Protein AF-A0AAP6H3J2-F1 (afdb_monomer_lite)

Foldseek 3Di:
DPPPPPPPPVLVVLLVVLVVLLVVLVVLLVVLVVVLVVLVVVLVVLVVVLVCLVPVPPPDPPPPDDDDDDPPVVVVVVSVVVNVVSVVVNVVSVVVSVVSVVSNVVSVVSCVSNVVSVVSVVVVQVVCVVVVNHD

Structure (mmCIF, N/CA/C/O backbone):
data_AF-A0AAP6H3J2-F1
#
_entry.id   AF-A0AAP6H3J2-F1
#
loop_
_atom_site.group_PDB
_atom_site.id
_atom_site.type_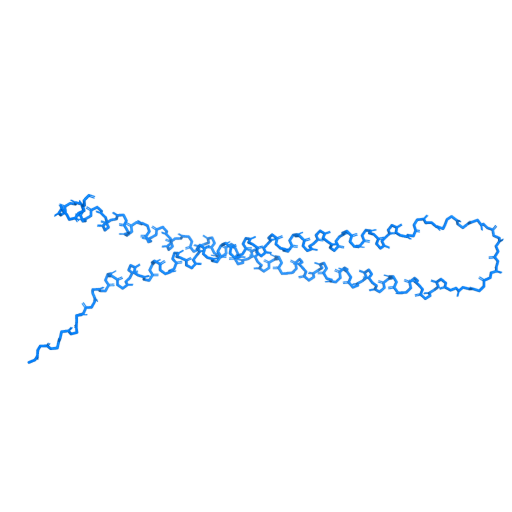symbol
_atom_site.label_atom_id
_atom_site.label_alt_id
_atom_site.label_comp_id
_atom_site.label_asym_id
_atom_site.label_entity_id
_atom_site.label_seq_id
_atom_site.pdbx_PDB_ins_code
_atom_site.Cartn_x
_atom_site.Cartn_y
_atom_site.Cartn_z
_atom_site.occupancy
_atom_site.B_iso_or_equiv
_atom_site.auth_seq_id
_atom_site.auth_comp_id
_atom_site.auth_asym_id
_atom_site.auth_atom_id
_atom_site.pdbx_PDB_model_num
ATOM 1 N N . MET A 1 1 ? -18.839 -29.024 41.000 1.00 35.69 1 MET A N 1
ATOM 2 C CA . MET A 1 1 ? -17.886 -28.325 40.117 1.00 35.69 1 MET A CA 1
ATOM 3 C C . MET A 1 1 ? -18.731 -27.460 39.210 1.00 35.69 1 MET A C 1
ATOM 5 O O . MET A 1 1 ? -19.574 -28.008 38.520 1.00 35.69 1 MET A O 1
ATOM 9 N N . ILE A 1 2 ? -18.648 -26.138 39.353 1.00 43.41 2 ILE A N 1
ATOM 10 C CA . ILE A 1 2 ? -19.390 -25.212 38.494 1.00 43.41 2 ILE A CA 1
ATOM 11 C C . ILE A 1 2 ? -18.467 -24.972 37.306 1.00 43.41 2 ILE A C 1
ATOM 13 O O . ILE A 1 2 ? -17.403 -24.379 37.484 1.00 43.41 2 ILE A O 1
ATOM 17 N N . ASP A 1 3 ? -18.830 -25.511 36.144 1.00 43.56 3 ASP A N 1
ATOM 18 C CA . ASP A 1 3 ? -18.168 -25.191 34.884 1.00 43.56 3 ASP A CA 1
ATOM 19 C C . ASP A 1 3 ? -18.363 -23.700 34.627 1.00 43.56 3 ASP A C 1
ATOM 21 O O . ASP A 1 3 ? -19.418 -23.231 34.211 1.00 43.56 3 ASP A O 1
ATOM 25 N N . ASN A 1 4 ? -17.332 -22.939 34.972 1.00 44.94 4 ASN A N 1
ATOM 26 C CA . ASN A 1 4 ? -17.285 -21.495 34.854 1.00 44.94 4 ASN A CA 1
ATOM 27 C C . ASN A 1 4 ? -16.782 -21.126 33.450 1.00 44.94 4 ASN A C 1
ATOM 29 O O . ASN A 1 4 ? -15.854 -20.331 33.299 1.00 44.94 4 ASN A O 1
ATOM 33 N N . SER A 1 5 ? -17.348 -21.749 32.410 1.00 49.91 5 SER A N 1
ATOM 34 C CA . SER A 1 5 ? -17.214 -21.252 31.042 1.00 49.91 5 SER A CA 1
ATOM 35 C C . SER A 1 5 ? -18.001 -19.950 30.980 1.00 49.91 5 SER A C 1
ATOM 37 O O . SER A 1 5 ? -19.190 -19.947 30.677 1.00 49.91 5 SER A O 1
ATOM 39 N N . ALA A 1 6 ? -17.344 -18.868 31.398 1.00 58.84 6 ALA A N 1
ATOM 40 C CA . ALA A 1 6 ? -17.859 -17.515 31.352 1.00 58.84 6 ALA A CA 1
ATOM 41 C C . ALA A 1 6 ? -18.281 -17.219 29.912 1.00 58.84 6 ALA A C 1
ATOM 43 O O . ALA A 1 6 ? -17.440 -17.042 29.031 1.00 58.84 6 ALA A O 1
ATOM 44 N N . ASP A 1 7 ? -19.589 -17.245 29.680 1.00 70.00 7 ASP A N 1
ATOM 45 C CA . ASP A 1 7 ? -20.189 -16.937 28.395 1.00 70.00 7 ASP A CA 1
ATOM 46 C C . ASP A 1 7 ? -19.878 -15.467 28.097 1.00 70.00 7 ASP A C 1
ATOM 48 O O . ASP A 1 7 ? -20.371 -14.557 28.770 1.00 70.00 7 ASP A O 1
ATOM 52 N N . VAL A 1 8 ? -18.931 -15.227 27.186 1.00 72.31 8 VAL A N 1
ATOM 53 C CA . VAL A 1 8 ? -18.470 -13.873 26.873 1.00 72.31 8 VAL A CA 1
ATOM 54 C C . VAL A 1 8 ? -19.644 -13.119 26.248 1.00 72.31 8 VAL A C 1
ATOM 56 O O . VAL A 1 8 ? -20.167 -13.564 25.224 1.00 72.31 8 VAL A O 1
ATOM 59 N N . PRO A 1 9 ? -20.048 -11.958 26.798 1.00 84.62 9 PRO A N 1
ATOM 60 C CA . PRO A 1 9 ? -21.134 -11.171 26.238 1.00 84.62 9 PRO A CA 1
ATOM 61 C C . PRO A 1 9 ? -20.925 -10.904 24.748 1.00 84.62 9 PRO A C 1
ATOM 63 O O . PRO A 1 9 ? -19.884 -10.399 24.322 1.00 84.62 9 PRO A O 1
ATOM 66 N N . GLN A 1 10 ? -21.944 -11.187 23.939 1.00 85.06 10 GLN A N 1
ATOM 67 C CA . GLN A 1 10 ? -21.865 -11.052 22.483 1.00 85.06 10 GLN A CA 1
ATOM 68 C C . GLN A 1 10 ? -21.561 -9.616 22.018 1.00 85.06 10 GLN A C 1
ATOM 70 O O . GLN A 1 10 ? -21.071 -9.396 20.911 1.00 85.06 10 GLN A O 1
ATOM 75 N N . THR A 1 11 ? -21.823 -8.629 22.873 1.00 83.62 11 THR A N 1
ATOM 76 C CA . THR A 1 11 ? -21.441 -7.226 22.690 1.00 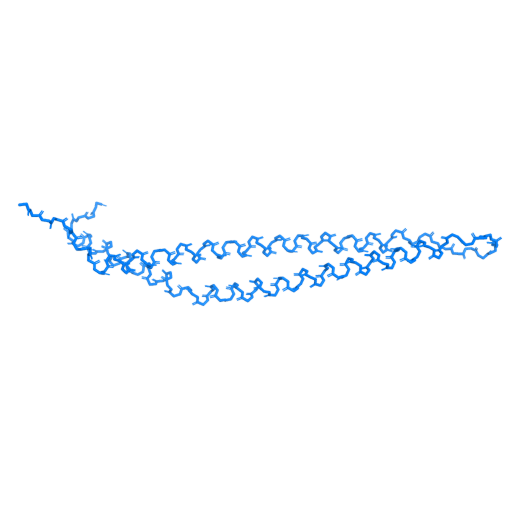83.62 11 THR A CA 1
ATOM 77 C C . THR A 1 11 ? -19.928 -7.013 22.750 1.00 83.62 11 THR A C 1
ATOM 79 O O . THR A 1 11 ? -19.401 -6.288 21.910 1.00 83.62 11 THR A O 1
ATOM 82 N N . LEU A 1 12 ? -19.215 -7.683 23.663 1.00 85.38 12 LEU A N 1
ATOM 83 C CA . LEU A 1 12 ? -17.750 -7.631 23.741 1.00 85.38 12 LEU A CA 1
ATOM 84 C C . LEU A 1 12 ? -17.110 -8.287 22.520 1.00 85.38 12 LEU A C 1
ATOM 86 O O . LEU A 1 12 ? -16.169 -7.742 21.954 1.00 85.38 12 LEU A O 1
ATOM 90 N N . ILE A 1 13 ? -17.674 -9.404 22.051 1.00 88.50 13 ILE A N 1
ATOM 91 C CA . ILE A 1 13 ? -17.213 -10.062 20.820 1.00 88.50 13 ILE A CA 1
ATOM 92 C C . ILE A 1 13 ? -17.334 -9.107 19.623 1.00 88.50 13 ILE A C 1
ATOM 94 O O . ILE A 1 13 ? -16.397 -8.975 18.837 1.00 88.50 13 ILE A O 1
ATOM 98 N N . LYS A 1 14 ? -18.464 -8.401 19.490 1.00 90.12 14 LYS A N 1
ATOM 99 C CA . LYS A 1 14 ? -18.664 -7.403 18.425 1.00 90.12 14 LYS A CA 1
ATOM 100 C C . LYS A 1 14 ? -17.695 -6.224 18.539 1.00 90.12 14 LYS A C 1
ATOM 102 O O . LYS A 1 14 ? -17.188 -5.766 17.518 1.00 90.12 14 LYS A O 1
ATOM 107 N N . LEU A 1 15 ? -17.427 -5.744 19.754 1.00 90.19 15 LEU A N 1
ATOM 108 C CA . LEU A 1 15 ? -16.480 -4.654 19.987 1.00 90.19 15 LEU A CA 1
ATOM 109 C C . LEU A 1 15 ? -15.052 -5.054 19.594 1.00 90.19 15 LEU A C 1
ATOM 111 O O . LEU A 1 15 ? -14.382 -4.296 18.899 1.00 90.19 15 LEU A O 1
ATOM 115 N N . GLU A 1 16 ? -14.612 -6.258 19.962 1.00 91.38 16 GLU A N 1
ATOM 116 C CA . GLU A 1 16 ? -13.303 -6.789 19.561 1.00 91.38 16 GLU A CA 1
ATOM 117 C C . GLU A 1 16 ? -13.199 -6.971 18.044 1.00 91.38 16 GLU A C 1
ATOM 119 O O . GLU A 1 16 ? -12.193 -6.605 17.440 1.00 91.38 16 GLU A O 1
ATOM 124 N N . GLN A 1 17 ? -14.258 -7.456 17.390 1.00 92.88 17 GLN A N 1
ATOM 125 C CA . GLN A 1 17 ? -14.296 -7.530 15.927 1.00 92.88 17 GLN A CA 1
ATOM 126 C C . GLN A 1 17 ? -14.147 -6.146 15.281 1.00 92.88 17 GLN A C 1
ATOM 128 O O . GLN A 1 17 ? -13.380 -5.998 14.329 1.00 92.88 17 GLN A O 1
ATOM 133 N N . LEU A 1 18 ? -14.841 -5.130 15.802 1.00 92.75 18 LEU A N 1
ATOM 134 C CA . LEU A 1 18 ? -14.708 -3.748 15.338 1.00 92.75 18 LEU A CA 1
ATOM 135 C C . LEU A 1 18 ? -13.300 -3.190 15.591 1.00 92.75 18 LEU A C 1
ATOM 137 O O . LEU A 1 18 ? -12.744 -2.539 14.706 1.00 92.75 18 LEU A O 1
ATOM 141 N N . ARG A 1 19 ? -12.688 -3.498 16.742 1.00 93.19 19 ARG A N 1
ATOM 142 C CA . ARG A 1 19 ? -11.306 -3.108 17.051 1.00 93.19 19 ARG A CA 1
ATOM 143 C C . ARG A 1 19 ? -10.332 -3.684 16.033 1.00 93.19 19 ARG A C 1
ATOM 145 O O . ARG A 1 19 ? -9.574 -2.935 15.424 1.00 93.19 19 ARG A O 1
ATOM 152 N N . ILE A 1 20 ? -10.400 -4.997 15.806 1.00 92.75 20 ILE A N 1
ATOM 153 C CA . ILE A 1 20 ? -9.539 -5.705 14.853 1.00 92.75 20 ILE A CA 1
ATOM 154 C C . ILE A 1 20 ? -9.689 -5.095 13.458 1.00 92.75 20 ILE A C 1
ATOM 156 O O . ILE A 1 20 ? -8.692 -4.790 12.810 1.00 92.75 20 ILE A O 1
ATOM 160 N N . ARG A 1 21 ? -10.922 -4.858 12.993 1.00 92.75 21 ARG A N 1
ATOM 161 C CA . ARG A 1 21 ? -11.155 -4.236 11.680 1.00 92.75 21 ARG A CA 1
ATOM 162 C C . ARG A 1 21 ? -10.608 -2.814 11.600 1.00 92.75 21 ARG A C 1
ATOM 164 O O . ARG A 1 21 ? -10.009 -2.460 10.589 1.00 92.75 21 ARG A O 1
ATOM 171 N N . SER A 1 22 ? -10.754 -2.025 12.662 1.00 92.44 22 SER A N 1
ATOM 172 C CA . SER A 1 22 ? -10.185 -0.680 12.741 1.00 92.44 22 SER A CA 1
ATOM 173 C C . SER A 1 22 ? -8.653 -0.706 12.671 1.00 92.44 22 SER A C 1
ATOM 175 O O . SER A 1 22 ? -8.056 0.041 11.898 1.00 92.44 22 SER A O 1
ATOM 177 N N . GLU A 1 23 ? -7.997 -1.575 13.442 1.00 92.56 23 GLU A N 1
ATOM 178 C CA . GLU A 1 23 ? -6.537 -1.747 13.408 1.00 92.56 23 GLU A CA 1
ATOM 179 C C . GLU A 1 23 ? -6.052 -2.191 12.020 1.00 92.56 23 GLU A C 1
ATOM 181 O O . GLU A 1 23 ? -5.110 -1.609 11.474 1.00 92.56 23 GLU A O 1
ATOM 186 N N . LEU A 1 24 ? -6.736 -3.169 11.417 1.00 92.62 24 LEU A N 1
ATOM 187 C CA . LEU A 1 24 ? -6.444 -3.647 10.066 1.00 92.62 24 LEU A CA 1
ATOM 188 C C . LEU A 1 24 ? -6.613 -2.544 9.018 1.00 92.62 24 LEU A C 1
ATOM 190 O O . LEU A 1 24 ? -5.763 -2.430 8.138 1.00 92.62 24 LEU A O 1
ATOM 194 N N . HIS A 1 25 ? -7.641 -1.698 9.129 1.00 94.06 25 HIS A N 1
ATOM 195 C CA . HIS A 1 25 ? -7.830 -0.549 8.242 1.00 94.06 25 HIS A CA 1
ATOM 196 C C . HIS A 1 25 ? -6.623 0.400 8.292 1.00 94.06 25 HIS A C 1
ATOM 198 O O . HIS A 1 25 ? -6.075 0.767 7.250 1.00 94.06 25 HIS A O 1
ATOM 204 N N . PHE A 1 26 ? -6.151 0.770 9.488 1.00 92.62 26 PHE A N 1
ATOM 205 C CA . PHE A 1 26 ? -4.986 1.651 9.621 1.00 92.62 26 PHE A CA 1
ATOM 206 C C . PHE A 1 26 ? -3.697 0.999 9.114 1.00 92.62 26 PHE A C 1
ATOM 208 O O . PHE A 1 26 ? -2.908 1.655 8.426 1.00 92.62 26 PHE A O 1
ATOM 215 N N . ALA A 1 27 ? -3.487 -0.284 9.416 1.00 94.19 27 ALA A N 1
ATOM 216 C CA . ALA A 1 27 ? -2.339 -1.039 8.928 1.00 94.19 27 ALA A CA 1
ATOM 217 C C . ALA A 1 27 ? -2.336 -1.135 7.393 1.00 94.19 27 ALA A C 1
ATOM 219 O O . ALA A 1 27 ? -1.317 -0.836 6.767 1.00 94.19 27 ALA A O 1
ATOM 220 N N . ALA A 1 28 ? -3.478 -1.471 6.784 1.00 93.38 28 ALA A N 1
ATOM 221 C CA . ALA A 1 28 ? -3.643 -1.541 5.335 1.00 93.38 28 ALA A CA 1
ATOM 222 C C . ALA A 1 28 ? -3.398 -0.177 4.682 1.00 93.38 28 ALA A C 1
ATOM 224 O O . ALA A 1 28 ? -2.570 -0.061 3.779 1.00 93.38 28 ALA A O 1
ATOM 225 N N . ARG A 1 29 ? -4.031 0.886 5.194 1.00 94.94 29 ARG A N 1
ATOM 226 C CA . ARG A 1 29 ? -3.852 2.252 4.687 1.00 94.94 29 ARG A CA 1
ATOM 227 C C . ARG A 1 29 ? -2.390 2.694 4.726 1.00 94.94 29 ARG A C 1
ATOM 229 O O . ARG A 1 29 ? -1.900 3.291 3.762 1.00 94.94 29 ARG A O 1
ATOM 236 N N . ARG A 1 30 ? -1.682 2.400 5.820 1.00 95.75 30 ARG A N 1
ATOM 237 C CA . ARG A 1 30 ? -0.252 2.698 5.956 1.00 95.75 30 ARG A CA 1
ATOM 238 C C . ARG A 1 30 ? 0.578 1.901 4.952 1.00 95.75 30 ARG A C 1
ATOM 240 O O . ARG A 1 30 ? 1.338 2.506 4.204 1.00 95.75 30 ARG A O 1
ATOM 247 N N . ALA A 1 31 ? 0.385 0.586 4.884 1.00 96.44 31 ALA A N 1
ATOM 248 C CA . ALA A 1 31 ? 1.122 -0.287 3.973 1.00 96.44 31 ALA A CA 1
ATOM 249 C C . ALA A 1 31 ? 0.929 0.108 2.500 1.00 96.44 31 ALA A C 1
ATOM 251 O O . ALA A 1 31 ? 1.899 0.166 1.746 1.00 96.44 31 ALA A O 1
ATOM 252 N N . LEU A 1 32 ? -0.299 0.447 2.095 1.00 96.88 32 LEU A N 1
ATOM 253 C CA . LEU A 1 32 ? -0.600 0.931 0.746 1.00 96.88 32 LEU A CA 1
ATOM 254 C C . LEU A 1 32 ? 0.070 2.281 0.462 1.00 96.88 32 LEU A C 1
ATOM 256 O O . LEU A 1 32 ? 0.636 2.480 -0.612 1.00 96.88 32 LEU A O 1
ATOM 260 N N . SER A 1 33 ? 0.070 3.195 1.435 1.00 94.69 33 SER A N 1
ATOM 261 C CA . SER A 1 33 ? 0.740 4.497 1.306 1.00 94.69 33 SER A CA 1
ATOM 262 C C . SER A 1 33 ? 2.258 4.351 1.167 1.00 94.69 33 SER A C 1
ATOM 264 O O . SER A 1 33 ? 2.869 4.996 0.309 1.00 94.69 33 SER A O 1
ATOM 266 N N . ASP A 1 34 ? 2.861 3.468 1.965 1.00 96.25 34 ASP A N 1
ATOM 267 C CA . ASP A 1 34 ? 4.285 3.141 1.896 1.00 96.25 34 ASP A CA 1
ATOM 268 C C . ASP A 1 34 ? 4.625 2.479 0.555 1.00 96.25 34 ASP A C 1
ATOM 270 O O . ASP A 1 34 ? 5.590 2.872 -0.106 1.00 96.25 34 ASP A O 1
ATOM 274 N N . ARG A 1 35 ? 3.792 1.537 0.092 1.00 96.12 35 ARG A N 1
ATOM 275 C CA . ARG A 1 35 ? 3.963 0.884 -1.209 1.00 96.12 35 ARG A CA 1
ATOM 276 C C . ARG A 1 35 ? 3.897 1.886 -2.355 1.00 96.12 35 ARG A C 1
ATOM 278 O O . ARG A 1 35 ? 4.756 1.866 -3.230 1.00 96.12 35 ARG A O 1
ATOM 285 N N . ARG A 1 36 ? 2.936 2.808 -2.326 1.00 95.94 36 ARG A N 1
ATOM 286 C CA . ARG A 1 36 ? 2.803 3.865 -3.334 1.00 95.94 36 ARG A CA 1
ATOM 287 C C . ARG A 1 36 ? 4.003 4.808 -3.344 1.00 95.94 36 ARG A C 1
ATOM 289 O O . ARG A 1 36 ? 4.455 5.239 -4.402 1.00 95.94 36 ARG A O 1
ATOM 296 N N . ARG A 1 37 ? 4.568 5.119 -2.173 1.00 96.25 37 ARG A N 1
ATOM 297 C CA . ARG A 1 37 ? 5.825 5.874 -2.090 1.00 96.25 37 ARG A CA 1
ATOM 298 C C . ARG A 1 37 ? 6.973 5.117 -2.762 1.00 96.25 37 ARG A C 1
ATOM 300 O O . ARG A 1 37 ? 7.647 5.713 -3.593 1.00 96.25 37 ARG A O 1
ATOM 307 N N . GLN A 1 38 ? 7.138 3.829 -2.464 1.00 95.69 38 GLN A N 1
ATOM 308 C CA . GLN A 1 38 ? 8.162 2.993 -3.098 1.00 95.69 38 GLN A CA 1
ATOM 309 C C . GLN A 1 38 ? 8.003 2.950 -4.621 1.00 95.69 38 GLN A C 1
ATOM 311 O O . GLN A 1 38 ? 8.986 3.129 -5.328 1.00 95.69 38 GLN A O 1
ATOM 316 N N . LEU A 1 39 ? 6.779 2.772 -5.130 1.00 96.38 39 LEU A N 1
ATOM 317 C CA . LEU A 1 39 ? 6.515 2.757 -6.573 1.00 96.38 39 LEU A CA 1
ATOM 318 C C . LEU A 1 39 ? 6.889 4.090 -7.230 1.00 96.38 39 LEU A C 1
ATOM 320 O O . LEU A 1 39 ? 7.518 4.091 -8.282 1.00 96.38 39 LEU A O 1
ATOM 324 N N . ARG A 1 40 ? 6.584 5.230 -6.592 1.00 96.06 40 ARG A N 1
ATOM 325 C CA . ARG A 1 40 ? 7.014 6.552 -7.083 1.00 96.06 40 ARG A CA 1
ATOM 326 C C . ARG A 1 40 ? 8.530 6.705 -7.112 1.00 96.06 40 ARG A C 1
ATOM 328 O O . ARG A 1 40 ? 9.052 7.299 -8.051 1.00 96.06 40 ARG A O 1
ATOM 335 N N . ASP A 1 41 ? 9.222 6.202 -6.096 1.00 96.94 41 ASP A N 1
ATOM 336 C CA . ASP A 1 41 ? 10.682 6.262 -6.034 1.00 96.94 41 ASP A CA 1
ATOM 337 C C . ASP A 1 41 ? 11.304 5.365 -7.124 1.00 96.94 41 ASP A C 1
ATOM 339 O O . ASP A 1 41 ? 12.166 5.825 -7.871 1.00 96.94 41 ASP A O 1
ATOM 343 N N . GLN A 1 42 ? 10.781 4.148 -7.317 1.00 94.62 42 GLN A N 1
ATOM 344 C CA . GLN A 1 42 ? 11.184 3.242 -8.402 1.00 94.62 42 GLN A CA 1
ATOM 345 C C . GLN A 1 42 ? 10.904 3.831 -9.789 1.00 94.62 42 GLN A C 1
ATOM 347 O O . GLN A 1 42 ? 11.738 3.740 -10.686 1.00 94.62 42 GLN A O 1
ATOM 352 N N . ARG A 1 43 ? 9.746 4.475 -9.972 1.00 95.56 43 ARG A N 1
ATOM 353 C CA . ARG A 1 43 ? 9.378 5.149 -11.223 1.00 95.56 43 ARG A CA 1
ATOM 354 C C . ARG A 1 43 ? 10.404 6.219 -11.588 1.00 95.56 43 ARG A C 1
ATOM 356 O O . ARG A 1 43 ? 10.891 6.232 -12.713 1.00 95.56 43 ARG A O 1
ATOM 363 N N . LYS A 1 44 ? 10.775 7.067 -10.622 1.00 96.00 44 LYS A N 1
ATOM 364 C CA . LYS A 1 44 ? 11.802 8.104 -10.806 1.00 96.00 44 LYS A CA 1
ATOM 365 C C . LYS A 1 44 ? 13.162 7.512 -11.153 1.00 96.00 44 LYS A C 1
ATOM 367 O O . LYS A 1 44 ? 13.839 8.042 -12.026 1.00 96.00 44 LYS A O 1
ATOM 372 N N . GLU A 1 45 ? 13.559 6.433 -10.484 1.00 95.12 45 GLU A N 1
ATOM 373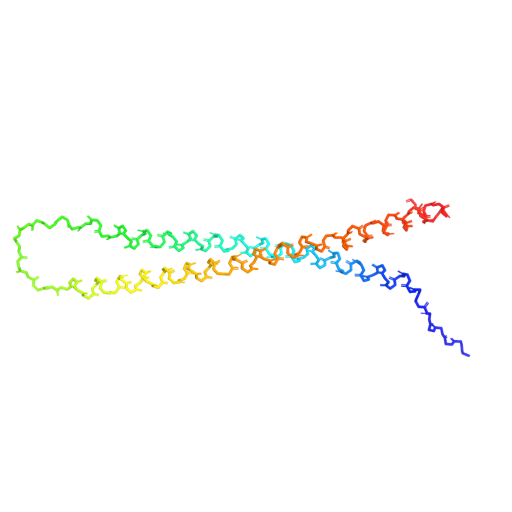 C CA . GLU A 1 45 ? 14.822 5.750 -10.768 1.00 95.12 45 GLU A CA 1
ATOM 374 C C . GLU A 1 45 ? 14.858 5.222 -12.210 1.00 95.12 45 GLU A C 1
ATOM 376 O O . GLU A 1 45 ? 15.830 5.447 -12.928 1.00 95.12 45 GLU A O 1
ATOM 381 N N . ILE A 1 46 ? 13.777 4.591 -12.676 1.00 92.56 46 ILE A N 1
ATOM 382 C CA . ILE A 1 46 ? 13.685 4.094 -14.055 1.00 92.56 46 ILE A CA 1
ATOM 383 C C . ILE A 1 46 ? 13.655 5.244 -15.064 1.00 92.56 46 ILE A C 1
ATOM 385 O O . ILE A 1 46 ? 14.335 5.168 -16.083 1.00 92.56 46 ILE A O 1
ATOM 389 N N . GLU A 1 47 ? 12.916 6.323 -14.799 1.00 93.31 47 GLU A N 1
ATOM 390 C CA . GLU A 1 47 ? 12.902 7.506 -15.671 1.00 93.31 47 GLU A CA 1
ATOM 391 C C . GLU A 1 47 ? 14.292 8.140 -15.795 1.00 93.31 47 GLU A C 1
ATOM 393 O O . GLU A 1 47 ? 14.705 8.509 -16.894 1.00 93.31 47 GLU A O 1
ATOM 398 N N . GLN A 1 48 ? 15.046 8.206 -14.695 1.00 93.69 48 GLN A N 1
ATOM 399 C CA . GLN A 1 48 ? 16.438 8.651 -14.713 1.00 93.69 48 GLN A CA 1
ATOM 400 C C . GLN A 1 48 ? 17.317 7.707 -15.531 1.00 93.69 48 GLN A C 1
ATOM 402 O O . GLN A 1 48 ? 18.084 8.181 -16.361 1.00 93.69 48 GLN A O 1
ATOM 407 N N . GLN A 1 49 ? 17.175 6.390 -15.363 1.00 90.75 49 GLN A N 1
ATOM 408 C CA . GLN A 1 49 ? 17.913 5.412 -16.167 1.00 90.75 49 GLN A CA 1
ATOM 409 C C . GLN A 1 49 ? 17.594 5.560 -17.658 1.00 90.75 49 GLN A C 1
ATOM 411 O O . GLN A 1 49 ? 18.512 5.598 -18.470 1.00 90.75 49 GLN A O 1
ATOM 416 N N . ILE A 1 50 ? 16.320 5.720 -18.029 1.00 90.19 50 ILE A N 1
ATOM 417 C CA . ILE A 1 50 ? 15.911 5.981 -19.417 1.00 90.19 50 ILE A CA 1
ATOM 418 C C . ILE A 1 50 ? 16.573 7.260 -19.934 1.00 90.19 50 ILE A C 1
ATOM 420 O O . ILE A 1 50 ? 17.093 7.269 -21.047 1.00 90.19 50 ILE A O 1
ATOM 424 N N . HIS A 1 51 ? 16.580 8.329 -19.136 1.00 88.81 51 HIS A N 1
ATOM 425 C CA . HIS A 1 51 ? 17.187 9.597 -19.520 1.00 88.81 51 HIS A CA 1
ATOM 426 C C . HIS A 1 51 ? 18.706 9.479 -19.688 1.00 88.81 51 HIS A C 1
ATOM 428 O O . HIS A 1 51 ? 19.231 9.881 -20.719 1.00 88.81 51 HIS A O 1
ATOM 434 N N . THR A 1 52 ? 19.413 8.839 -18.756 1.00 87.19 52 THR A N 1
ATOM 435 C CA . THR A 1 52 ? 20.856 8.588 -18.862 1.00 87.19 52 THR A CA 1
ATOM 436 C C . THR A 1 52 ? 21.193 7.735 -20.086 1.00 87.19 52 THR A C 1
ATOM 438 O O . THR A 1 52 ? 22.107 8.072 -20.840 1.00 87.19 52 THR A O 1
ATOM 441 N N . GLU A 1 53 ? 20.436 6.668 -20.340 1.00 84.19 53 GLU A N 1
ATOM 442 C CA . GLU A 1 53 ? 20.590 5.832 -21.537 1.00 84.19 53 GLU A CA 1
ATOM 443 C C . GLU A 1 53 ? 20.243 6.608 -22.825 1.00 84.19 53 GLU A C 1
ATOM 445 O O . GLU A 1 53 ? 20.798 6.332 -23.892 1.00 84.19 53 GLU A O 1
ATOM 450 N N . ALA A 1 54 ? 19.362 7.615 -22.756 1.00 78.56 54 ALA A N 1
ATOM 451 C CA . ALA A 1 54 ? 19.029 8.516 -23.862 1.00 78.56 54 ALA A CA 1
ATOM 452 C C . ALA A 1 54 ? 20.132 9.570 -24.129 1.00 78.56 54 ALA A C 1
ATOM 454 O O . ALA A 1 54 ? 20.505 9.800 -25.283 1.00 78.56 54 ALA A O 1
ATOM 455 N N . GLU A 1 55 ? 20.686 10.177 -23.080 1.00 78.25 55 GLU A N 1
ATOM 456 C CA . GLU A 1 55 ? 21.657 11.278 -23.150 1.00 78.25 55 GLU A CA 1
ATOM 457 C C . GLU A 1 55 ? 23.094 10.829 -23.414 1.00 78.25 55 GLU A C 1
ATOM 459 O O . GLU A 1 55 ? 23.860 11.572 -24.033 1.00 78.25 55 GLU A O 1
ATOM 464 N N . SER A 1 56 ? 23.453 9.599 -23.033 1.00 66.25 56 SER A N 1
ATOM 465 C CA . SER A 1 56 ? 24.804 9.034 -23.201 1.00 66.25 56 SER A CA 1
ATOM 466 C C . SER A 1 56 ? 25.292 8.962 -24.662 1.00 66.25 56 SER A C 1
ATOM 468 O O . SER A 1 56 ? 26.406 8.511 -24.921 1.00 66.25 56 SER A O 1
ATOM 470 N N . PHE A 1 57 ? 24.500 9.426 -25.636 1.00 60.22 57 PHE A N 1
ATOM 471 C CA . PHE A 1 57 ? 24.856 9.462 -27.053 1.00 60.22 57 PHE A CA 1
ATOM 472 C C . PHE A 1 57 ? 24.599 10.809 -27.770 1.00 60.22 57 PHE A C 1
ATOM 474 O O . PHE A 1 57 ? 24.503 10.834 -28.994 1.00 60.22 57 PHE A O 1
ATOM 481 N N . SER A 1 58 ? 24.567 11.965 -27.088 1.00 52.69 58 SER A N 1
ATOM 482 C CA . SER A 1 58 ? 24.612 13.260 -27.819 1.00 52.69 58 SER A CA 1
ATOM 483 C C . SER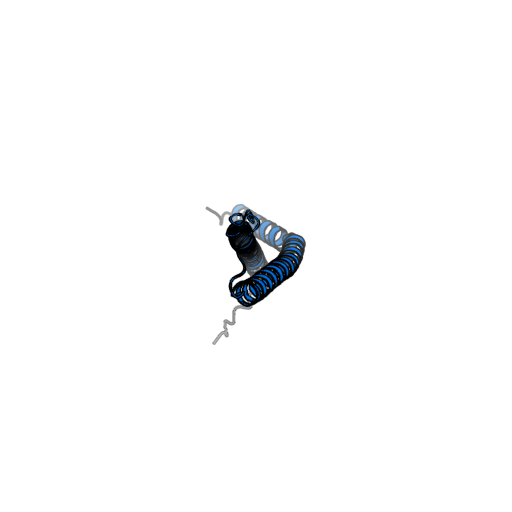 A 1 58 ? 25.969 13.530 -28.517 1.00 52.69 58 SER A C 1
ATOM 485 O O . SER A 1 58 ? 26.113 14.468 -29.299 1.00 52.69 58 SER A O 1
ATOM 487 N N . GLY A 1 59 ? 26.965 12.661 -28.309 1.00 47.47 59 GLY A N 1
ATOM 488 C CA . GLY A 1 59 ? 28.324 12.764 -28.843 1.00 47.47 59 GLY A CA 1
ATOM 489 C C . GLY A 1 59 ? 28.588 12.047 -30.171 1.00 47.47 59 GLY A C 1
ATOM 490 O O . GLY A 1 59 ? 29.592 11.347 -30.285 1.00 47.47 59 GLY A O 1
ATOM 491 N N . ARG A 1 60 ? 27.754 12.220 -31.204 1.00 45.66 60 ARG A N 1
ATOM 492 C CA . ARG A 1 60 ? 28.219 11.979 -32.585 1.00 45.66 60 ARG A CA 1
ATOM 493 C C . ARG A 1 60 ? 27.667 13.013 -33.555 1.00 45.66 60 ARG A C 1
ATOM 495 O O . ARG A 1 60 ? 26.830 12.727 -34.404 1.00 45.66 60 ARG A O 1
ATOM 502 N N . GLN A 1 61 ? 28.226 14.217 -33.468 1.00 43.84 61 GLN A N 1
ATOM 503 C CA . GLN A 1 61 ? 28.354 15.080 -34.634 1.00 43.84 61 GLN A CA 1
ATOM 504 C C . GLN A 1 61 ? 29.177 14.295 -35.666 1.00 43.84 61 GLN A C 1
ATOM 506 O O . GLN A 1 61 ? 30.388 14.142 -35.535 1.00 43.84 61 GLN A O 1
ATOM 511 N N . VAL A 1 62 ? 28.491 13.676 -36.629 1.00 47.72 62 VAL A N 1
ATOM 512 C CA . VAL A 1 62 ? 29.111 12.984 -37.760 1.00 47.72 62 VAL A CA 1
ATOM 513 C C . VAL A 1 62 ? 29.787 14.056 -38.609 1.00 47.72 62 VAL A C 1
ATOM 515 O O . VAL A 1 62 ? 29.174 14.659 -39.485 1.00 47.72 62 VAL A O 1
ATOM 518 N N . THR A 1 63 ? 31.056 14.333 -38.328 1.00 39.81 63 THR A N 1
ATOM 519 C CA . THR A 1 63 ? 31.944 14.975 -39.289 1.00 39.81 63 THR A CA 1
ATOM 520 C C . THR A 1 63 ? 32.102 14.012 -40.463 1.00 39.81 63 THR A C 1
ATOM 522 O O . THR A 1 63 ? 32.613 12.901 -40.328 1.00 39.81 63 THR A O 1
ATOM 525 N N . LEU A 1 64 ? 31.554 14.424 -41.606 1.00 45.88 64 LEU A N 1
ATOM 526 C CA . LEU A 1 64 ? 31.658 13.751 -42.894 1.00 45.88 64 LEU A CA 1
ATOM 527 C C . LEU A 1 64 ? 33.112 13.364 -43.193 1.00 45.88 64 LEU A C 1
ATOM 529 O O . LEU A 1 64 ? 33.988 14.224 -43.227 1.00 45.88 64 LEU A O 1
ATOM 533 N N . GLY A 1 65 ? 33.330 12.079 -43.481 1.00 44.03 65 GLY A N 1
ATOM 534 C CA . GLY A 1 65 ? 34.538 11.606 -44.154 1.00 44.03 65 GLY A CA 1
ATOM 535 C C . GLY A 1 65 ? 35.478 10.750 -43.310 1.00 44.03 65 GLY A C 1
ATOM 536 O O . GLY A 1 65 ? 36.635 11.111 -43.151 1.00 44.03 65 GLY A O 1
ATOM 537 N N . GLN A 1 66 ? 35.042 9.576 -42.844 1.00 41.59 66 GLN A N 1
ATOM 538 C CA . GLN A 1 66 ? 35.953 8.427 -42.781 1.00 41.59 66 GLN A CA 1
ATOM 539 C C . GLN A 1 66 ? 35.202 7.104 -42.645 1.00 41.59 66 GLN A C 1
ATOM 541 O O . GLN A 1 66 ? 34.530 6.816 -41.657 1.00 41.59 66 GLN A O 1
ATOM 546 N N . ASP A 1 67 ? 35.361 6.308 -43.690 1.00 59.41 67 ASP A N 1
ATOM 547 C CA . ASP A 1 67 ? 34.871 4.955 -43.861 1.00 59.41 67 ASP A CA 1
ATOM 548 C C . ASP A 1 67 ? 35.804 3.989 -43.105 1.00 59.41 67 ASP A C 1
ATOM 550 O O . ASP A 1 67 ? 36.938 3.766 -43.533 1.00 59.41 67 ASP A O 1
ATOM 554 N N . ARG A 1 68 ? 35.377 3.468 -41.943 1.00 47.22 68 ARG A N 1
ATOM 555 C CA . ARG A 1 68 ? 35.983 2.301 -41.267 1.00 47.22 68 ARG A CA 1
ATOM 556 C C . ARG A 1 68 ? 34.917 1.523 -40.484 1.00 47.22 68 ARG A C 1
ATOM 558 O O . ARG A 1 68 ? 34.350 2.036 -39.525 1.00 47.22 68 ARG A O 1
ATOM 565 N N . SER A 1 69 ? 34.679 0.288 -40.932 1.00 46.47 69 SER A N 1
ATOM 566 C CA . SER A 1 69 ? 34.048 -0.869 -40.273 1.00 46.47 69 SER A CA 1
ATOM 567 C C . SER A 1 69 ? 33.163 -0.592 -39.058 1.00 46.47 69 SER A C 1
ATOM 569 O O . SER A 1 69 ? 33.655 -0.407 -37.952 1.00 46.47 69 SER A O 1
ATOM 571 N N . ALA A 1 70 ? 31.848 -0.657 -39.270 1.00 55.41 70 ALA A N 1
ATOM 572 C CA . ALA A 1 70 ? 30.800 -0.452 -38.278 1.00 55.41 70 ALA A CA 1
ATOM 573 C C . ALA A 1 70 ? 30.869 -1.419 -37.069 1.00 55.41 70 ALA A C 1
ATOM 575 O O . ALA A 1 70 ? 30.510 -2.587 -37.213 1.00 55.41 70 ALA A O 1
ATOM 576 N N . PRO A 1 71 ? 31.164 -0.922 -35.850 1.00 49.59 71 PRO A N 1
ATOM 577 C CA . PRO A 1 71 ? 30.813 -1.575 -34.589 1.00 49.59 71 PRO A CA 1
ATOM 578 C C . PRO A 1 71 ? 29.483 -1.014 -34.034 1.00 49.59 71 PRO A C 1
ATOM 580 O O . PRO A 1 71 ? 28.980 -1.471 -33.014 1.00 49.59 71 PRO A O 1
ATOM 583 N N . GLY A 1 72 ? 28.899 -0.010 -34.704 1.00 52.44 72 GLY A N 1
ATOM 584 C CA . GLY A 1 72 ? 27.765 0.769 -34.200 1.00 52.44 72 GLY A CA 1
ATOM 585 C C . GLY A 1 72 ? 26.432 0.022 -34.193 1.00 52.44 72 GLY A C 1
ATOM 586 O O . GLY A 1 72 ? 25.642 0.235 -33.287 1.00 52.44 72 GLY A O 1
ATOM 587 N N . LYS A 1 73 ? 26.198 -0.904 -35.138 1.00 55.75 73 LYS A N 1
ATOM 588 C CA . LYS A 1 73 ? 24.916 -1.630 -35.233 1.00 55.75 73 LYS A CA 1
ATOM 589 C C . LYS A 1 73 ? 24.639 -2.529 -34.023 1.00 55.75 73 LYS A C 1
ATOM 591 O O . LYS A 1 73 ? 23.494 -2.651 -33.616 1.00 55.75 73 LYS A O 1
ATOM 596 N N . GLY A 1 74 ? 25.669 -3.154 -33.445 1.00 59.03 74 GLY A N 1
ATOM 597 C CA . GLY A 1 74 ? 25.499 -4.003 -32.261 1.00 59.03 74 GLY A CA 1
ATOM 598 C C . GLY A 1 74 ? 25.134 -3.192 -31.018 1.00 59.03 74 GLY A C 1
ATOM 599 O O . GLY A 1 74 ? 24.223 -3.562 -30.286 1.00 59.03 74 GLY A O 1
ATOM 600 N N . LEU A 1 75 ? 25.806 -2.055 -30.812 1.00 61.28 75 LEU A N 1
ATOM 601 C CA . LEU A 1 75 ? 25.566 -1.165 -29.671 1.00 61.28 75 LEU A CA 1
ATOM 602 C C . LEU A 1 75 ? 24.180 -0.503 -29.729 1.00 61.28 75 LEU A C 1
ATOM 604 O O . LEU A 1 75 ? 23.527 -0.387 -28.695 1.00 61.28 75 LEU A O 1
ATOM 608 N N . ASP A 1 76 ? 23.711 -0.149 -30.927 1.00 70.62 76 ASP A N 1
ATOM 609 C CA . ASP A 1 76 ? 22.377 0.428 -31.143 1.00 70.62 76 ASP A CA 1
ATOM 610 C C . ASP A 1 76 ? 21.265 -0.578 -30.793 1.00 70.62 76 ASP A C 1
ATOM 612 O O . ASP A 1 76 ? 20.376 -0.285 -29.999 1.00 70.62 76 ASP A O 1
ATOM 616 N N . VAL A 1 77 ? 21.396 -1.831 -31.251 1.00 77.12 77 VAL A N 1
ATOM 617 C CA . VAL A 1 77 ? 20.452 -2.918 -30.925 1.00 77.12 77 VAL A CA 1
ATOM 618 C C . VAL A 1 77 ? 20.449 -3.245 -29.427 1.00 77.12 77 VAL A C 1
ATOM 620 O O . VAL A 1 77 ? 19.394 -3.501 -28.842 1.00 77.12 77 VAL A O 1
ATOM 623 N N . HIS A 1 78 ? 21.615 -3.238 -28.772 1.00 76.94 78 HIS A N 1
ATOM 624 C CA . HIS A 1 78 ? 21.696 -3.448 -27.323 1.00 76.94 78 HIS A CA 1
ATOM 625 C C . HIS A 1 78 ? 21.003 -2.326 -26.536 1.00 76.94 78 HIS A C 1
ATOM 627 O O . HIS A 1 78 ? 20.300 -2.617 -25.565 1.00 76.94 78 HIS A O 1
ATOM 633 N N . ARG A 1 79 ? 21.142 -1.070 -26.972 1.00 74.62 79 ARG A N 1
ATOM 634 C CA . ARG A 1 79 ? 20.486 0.091 -26.363 1.00 74.62 79 ARG A CA 1
ATOM 635 C C . ARG A 1 79 ? 18.979 0.088 -26.584 1.00 74.62 79 ARG A C 1
ATOM 637 O O . ARG A 1 79 ? 18.237 0.252 -25.622 1.00 74.62 79 ARG A O 1
ATOM 644 N N . GLU A 1 80 ? 18.516 -0.145 -27.810 1.00 82.94 80 GLU A N 1
ATOM 645 C CA . GLU A 1 80 ? 17.085 -0.278 -28.111 1.00 82.94 80 GLU A CA 1
ATOM 646 C C . GLU A 1 80 ? 16.446 -1.363 -27.243 1.00 82.94 80 GLU A C 1
ATOM 648 O O . GLU A 1 80 ? 15.388 -1.159 -26.647 1.00 82.94 80 GLU A O 1
ATOM 653 N N . LYS A 1 81 ? 17.137 -2.499 -27.086 1.00 86.69 81 LYS A N 1
ATOM 654 C CA . LYS A 1 81 ? 16.696 -3.579 -26.203 1.00 86.69 81 LYS A CA 1
ATOM 655 C C . LYS A 1 81 ? 16.639 -3.142 -24.736 1.00 86.69 81 LYS A C 1
ATOM 657 O O . LYS A 1 81 ? 15.686 -3.507 -24.047 1.00 86.69 81 LYS A O 1
ATOM 662 N N . ARG A 1 82 ? 17.623 -2.368 -24.262 1.00 88.75 82 ARG A N 1
ATOM 663 C CA . ARG A 1 82 ? 17.671 -1.864 -22.882 1.00 88.75 82 ARG A CA 1
ATOM 664 C C . ARG A 1 82 ? 16.581 -0.830 -22.608 1.00 88.75 82 ARG A C 1
ATOM 666 O O . ARG A 1 82 ? 15.885 -0.944 -21.606 1.00 88.75 82 ARG A O 1
ATOM 673 N N . LEU A 1 83 ? 16.364 0.116 -23.518 1.00 90.19 83 LEU A N 1
ATOM 674 C CA . LEU A 1 83 ? 15.267 1.082 -23.432 1.00 90.19 83 LEU A CA 1
ATOM 675 C C . LEU A 1 83 ? 13.907 0.376 -23.461 1.00 90.19 83 LEU A C 1
ATOM 677 O O . LEU A 1 83 ? 13.049 0.673 -22.638 1.00 90.19 83 LEU A O 1
ATOM 681 N N . ALA A 1 84 ? 13.719 -0.618 -24.332 1.00 91.00 84 ALA A N 1
ATOM 682 C CA . ALA A 1 84 ? 12.490 -1.411 -24.370 1.00 91.00 84 ALA A CA 1
ATOM 683 C C . ALA A 1 84 ? 12.265 -2.233 -23.085 1.00 91.00 84 ALA A C 1
ATOM 685 O O . ALA A 1 84 ? 11.126 -2.482 -22.690 1.00 91.00 84 ALA A O 1
ATOM 686 N N . GLU A 1 85 ? 13.327 -2.688 -22.420 1.00 92.31 85 GLU A N 1
ATOM 687 C CA . GLU A 1 85 ? 13.246 -3.311 -21.095 1.00 92.31 85 GLU A CA 1
ATOM 688 C C . GLU A 1 85 ? 12.808 -2.299 -20.027 1.00 92.31 85 GLU A C 1
ATOM 690 O O . GLU A 1 85 ? 11.834 -2.554 -19.322 1.00 92.31 85 GLU A O 1
ATOM 695 N N . LEU A 1 86 ? 13.445 -1.127 -19.973 1.00 92.62 86 LEU A N 1
ATOM 696 C CA . LEU A 1 86 ? 13.103 -0.060 -19.028 1.00 92.62 86 LEU A CA 1
ATOM 697 C C . LEU A 1 86 ? 11.668 0.454 -19.223 1.00 92.62 86 LEU A C 1
ATOM 699 O O . LEU A 1 86 ? 10.935 0.591 -18.247 1.00 92.62 86 LEU A O 1
ATOM 703 N N . CYS A 1 87 ? 11.220 0.649 -20.466 1.00 91.88 87 CYS A N 1
ATOM 704 C CA . CYS A 1 87 ? 9.836 1.025 -20.770 1.00 91.88 87 CYS A CA 1
ATOM 705 C C . CYS A 1 87 ? 8.832 -0.042 -20.309 1.00 91.88 87 CYS A C 1
ATOM 707 O O . CYS A 1 87 ? 7.768 0.291 -19.790 1.00 91.88 87 CYS A O 1
ATOM 709 N N . ARG A 1 88 ? 9.162 -1.333 -20.459 1.00 94.88 88 ARG A N 1
ATOM 710 C CA . ARG A 1 88 ? 8.319 -2.423 -19.940 1.00 94.88 88 ARG A CA 1
ATOM 711 C C . ARG A 1 88 ? 8.283 -2.439 -18.415 1.00 94.88 88 ARG A C 1
ATOM 713 O O . ARG A 1 88 ? 7.221 -2.677 -17.849 1.00 94.88 88 ARG A O 1
ATOM 720 N N . HIS A 1 89 ? 9.407 -2.173 -17.753 1.00 92.69 89 HIS A N 1
ATOM 721 C CA . HIS A 1 89 ? 9.442 -2.053 -16.295 1.00 92.69 89 HIS A CA 1
ATOM 722 C C . HIS A 1 89 ? 8.623 -0.856 -15.803 1.00 92.69 89 HIS A C 1
ATOM 724 O O . HIS A 1 89 ? 7.892 -0.994 -14.827 1.00 92.69 89 HIS A O 1
ATOM 730 N N . LEU A 1 90 ? 8.673 0.279 -16.505 1.00 93.81 90 LEU A N 1
ATOM 731 C CA . LEU A 1 90 ? 7.841 1.443 -16.204 1.00 93.81 90 LEU A CA 1
ATOM 732 C C . LEU A 1 90 ? 6.347 1.098 -16.301 1.00 93.81 90 LEU A C 1
ATOM 734 O O . LEU A 1 90 ? 5.604 1.330 -15.354 1.00 93.81 90 LEU A O 1
ATOM 738 N N . ALA A 1 91 ? 5.933 0.434 -17.385 1.00 93.50 91 ALA A N 1
ATOM 739 C CA . ALA A 1 91 ? 4.553 -0.023 -17.550 1.00 93.50 91 ALA A CA 1
ATOM 740 C C . ALA A 1 91 ? 4.119 -1.017 -16.456 1.00 93.50 91 ALA A C 1
ATOM 742 O O . ALA A 1 91 ? 2.977 -0.986 -16.002 1.00 93.50 91 ALA A O 1
ATOM 743 N N . ALA A 1 92 ? 5.024 -1.893 -16.007 1.00 92.31 92 ALA A N 1
ATOM 744 C CA . ALA A 1 92 ? 4.750 -2.802 -14.897 1.00 92.31 92 ALA A CA 1
ATOM 745 C C . ALA A 1 92 ? 4.562 -2.049 -13.567 1.00 92.31 92 ALA A C 1
ATOM 747 O O . ALA A 1 92 ? 3.681 -2.411 -12.791 1.00 92.31 92 ALA A O 1
ATOM 748 N N . ILE A 1 93 ? 5.346 -0.995 -13.312 1.00 93.50 93 ILE A N 1
ATOM 749 C CA . ILE A 1 93 ? 5.156 -0.122 -12.143 1.00 93.50 93 ILE A CA 1
ATOM 750 C C . ILE A 1 93 ? 3.795 0.569 -12.208 1.00 93.50 93 ILE A C 1
ATOM 752 O O . ILE A 1 93 ? 3.063 0.522 -11.223 1.00 93.50 93 ILE A O 1
ATOM 756 N N . ASP A 1 94 ? 3.439 1.153 -13.353 1.00 93.31 94 ASP A N 1
ATOM 757 C CA . ASP A 1 94 ? 2.164 1.858 -13.524 1.00 93.31 94 ASP A CA 1
ATOM 758 C C . ASP A 1 94 ? 0.965 0.910 -13.317 1.00 93.31 94 ASP A C 1
ATOM 760 O O . ASP A 1 94 ? -0.014 1.269 -12.662 1.00 93.31 94 ASP A O 1
ATOM 764 N N . ALA A 1 95 ? 1.059 -0.339 -13.790 1.00 94.31 95 ALA A N 1
ATOM 765 C CA . ALA A 1 95 ? 0.034 -1.356 -13.553 1.00 94.31 95 ALA A CA 1
ATOM 766 C C . ALA A 1 95 ? -0.121 -1.704 -12.061 1.00 94.31 95 ALA A C 1
ATOM 768 O O . ALA A 1 95 ? -1.238 -1.874 -11.573 1.00 94.31 95 ALA A O 1
ATOM 769 N N . VAL A 1 96 ? 0.987 -1.800 -11.318 1.00 94.25 96 VAL A N 1
ATOM 770 C CA . VAL A 1 96 ? 0.939 -2.044 -9.869 1.00 94.25 96 VAL A CA 1
ATOM 771 C C . VAL A 1 96 ? 0.409 -0.817 -9.120 1.00 94.25 96 VAL A C 1
ATOM 773 O O . VAL A 1 96 ? -0.346 -0.989 -8.166 1.00 94.25 96 VAL A O 1
ATOM 776 N N . ASP A 1 97 ? 0.756 0.405 -9.539 1.00 94.19 97 ASP A N 1
ATOM 777 C CA . ASP A 1 97 ? 0.234 1.640 -8.933 1.00 94.19 97 ASP A CA 1
ATOM 778 C C . ASP A 1 97 ? -1.289 1.739 -9.082 1.00 94.19 97 ASP A C 1
ATOM 780 O O . ASP A 1 97 ? -1.965 2.084 -8.115 1.00 94.19 97 ASP A O 1
ATOM 784 N N . ALA A 1 98 ? -1.840 1.335 -10.233 1.00 95.62 98 ALA A N 1
ATOM 785 C CA . ALA A 1 98 ? -3.287 1.260 -10.441 1.00 95.62 98 ALA A CA 1
ATOM 786 C C . ALA A 1 98 ? -3.967 0.319 -9.430 1.00 95.62 98 ALA A C 1
ATOM 788 O O . ALA A 1 98 ? -4.893 0.724 -8.733 1.00 95.62 98 ALA A O 1
ATOM 789 N N . VAL A 1 99 ? -3.443 -0.900 -9.259 1.00 96.75 99 VAL A N 1
ATOM 790 C CA . VAL A 1 99 ? -3.972 -1.867 -8.278 1.00 96.75 99 VAL A CA 1
ATOM 791 C C . VAL A 1 99 ? -3.867 -1.336 -6.843 1.00 96.75 99 VAL A C 1
ATOM 793 O O . VAL A 1 99 ? -4.776 -1.525 -6.035 1.00 96.75 99 VAL A O 1
ATOM 796 N N . VAL A 1 100 ? -2.760 -0.667 -6.503 1.00 96.50 100 VAL A N 1
ATOM 797 C CA . VAL A 1 100 ? -2.590 -0.038 -5.184 1.00 96.50 100 VAL A CA 1
ATOM 798 C C . VAL A 1 100 ? -3.596 1.096 -4.990 1.00 96.50 100 VAL A C 1
ATOM 800 O O . VAL A 1 100 ? -4.133 1.224 -3.892 1.00 96.50 100 VAL A O 1
ATOM 803 N N . SER A 1 101 ? -3.881 1.886 -6.027 1.00 95.06 101 SER A N 1
ATOM 804 C CA . SER A 1 101 ? -4.890 2.949 -5.990 1.00 95.06 101 SER A CA 1
ATOM 805 C C . SER A 1 101 ? -6.287 2.386 -5.728 1.00 95.06 101 SER A C 1
ATOM 807 O O . SER A 1 101 ? -6.950 2.840 -4.798 1.00 95.06 101 SER A O 1
ATOM 809 N N . ASP A 1 102 ? -6.692 1.340 -6.449 1.00 96.38 102 ASP A N 1
ATOM 810 C CA . ASP A 1 102 ? -7.985 0.674 -6.241 1.00 96.38 102 ASP A CA 1
ATOM 811 C C . ASP A 1 102 ? -8.114 0.130 -4.808 1.00 96.38 102 ASP A C 1
ATOM 813 O O . ASP A 1 102 ? -9.140 0.296 -4.143 1.00 96.38 102 ASP A O 1
ATOM 817 N N . ALA A 1 103 ? -7.043 -0.478 -4.287 1.00 93.69 103 ALA A N 1
ATOM 818 C CA . ALA A 1 103 ? -7.004 -0.974 -2.914 1.00 93.69 103 ALA A CA 1
ATOM 819 C C . ALA A 1 103 ? -7.075 0.158 -1.871 1.00 93.69 103 ALA A C 1
ATOM 821 O O . ALA A 1 103 ? -7.651 -0.033 -0.795 1.00 93.69 103 ALA A O 1
ATOM 822 N N . GLN A 1 104 ? -6.504 1.334 -2.160 1.00 94.81 104 GLN A N 1
ATOM 823 C CA . GLN A 1 104 ? -6.617 2.514 -1.296 1.00 94.81 104 GLN A CA 1
ATOM 824 C C . GLN A 1 104 ? -8.054 3.026 -1.255 1.00 94.81 104 GLN A C 1
ATOM 826 O O . GLN A 1 104 ? -8.573 3.236 -0.161 1.00 94.81 104 GLN A O 1
ATOM 831 N N . GLU A 1 105 ? -8.706 3.159 -2.411 1.00 94.06 105 GLU A N 1
ATOM 832 C CA . GLU A 1 105 ? -10.110 3.570 -2.484 1.00 94.06 105 GLU A CA 1
ATOM 833 C C . GLU A 1 105 ? -11.022 2.609 -1.719 1.00 94.06 105 GLU A C 1
ATOM 835 O O . GLU A 1 105 ? -11.885 3.039 -0.955 1.00 94.06 105 GLU A O 1
ATOM 840 N N . GLU A 1 106 ? -10.812 1.301 -1.872 1.00 91.00 106 GLU A N 1
ATOM 841 C CA . GLU A 1 106 ? -11.593 0.308 -1.137 1.00 91.00 106 GLU A CA 1
ATOM 842 C C . GLU A 1 106 ? -11.343 0.393 0.372 1.00 91.00 106 GLU A C 1
ATOM 844 O O . GLU A 1 106 ? -12.278 0.382 1.174 1.00 91.00 106 GLU A O 1
ATOM 849 N N . THR A 1 107 ? -10.083 0.578 0.775 1.00 91.69 107 THR A N 1
ATOM 850 C CA . THR A 1 107 ? -9.745 0.807 2.183 1.00 91.69 107 THR A CA 1
ATOM 851 C C . THR A 1 107 ? -10.466 2.051 2.707 1.00 91.69 107 THR A C 1
ATOM 853 O O . THR A 1 107 ? -11.051 2.001 3.785 1.00 91.69 107 THR A O 1
ATOM 856 N N . GLU A 1 108 ? -10.524 3.143 1.946 1.00 90.12 108 GLU A N 1
ATOM 857 C CA . GLU A 1 108 ? -11.252 4.358 2.327 1.00 90.12 108 GLU A CA 1
ATOM 858 C C . GLU A 1 108 ? -12.767 4.132 2.459 1.00 90.12 108 GLU A C 1
ATOM 860 O O . GLU A 1 108 ? -13.375 4.663 3.394 1.00 90.12 108 GLU A O 1
ATOM 865 N N . ARG A 1 109 ? -13.382 3.276 1.630 1.00 87.81 109 ARG A N 1
ATOM 866 C CA . ARG A 1 109 ? -14.800 2.886 1.784 1.00 87.81 109 ARG A CA 1
ATOM 867 C C . ARG A 1 109 ? -15.069 2.163 3.108 1.00 87.81 109 ARG A C 1
ATOM 869 O O . ARG A 1 109 ? -16.126 2.356 3.705 1.00 87.81 109 ARG A O 1
ATOM 876 N N . THR A 1 110 ? -14.101 1.404 3.625 1.00 81.19 110 THR A N 1
ATOM 877 C CA . THR A 1 110 ? -14.222 0.693 4.918 1.00 81.19 110 THR A CA 1
ATOM 878 C C . THR A 1 110 ? -14.047 1.576 6.164 1.00 81.19 110 THR A C 1
ATOM 880 O O . THR A 1 110 ? -14.146 1.081 7.286 1.00 81.19 110 THR A O 1
ATOM 883 N N . THR A 1 111 ? -13.861 2.896 6.011 1.00 85.25 111 THR A N 1
ATOM 884 C CA . THR A 1 111 ? -13.734 3.854 7.136 1.00 85.25 111 THR A CA 1
ATOM 885 C C . THR A 1 111 ? -14.934 3.822 8.100 1.00 85.25 111 THR A C 1
ATOM 887 O O . THR A 1 111 ? -14.800 4.172 9.274 1.00 85.25 111 THR A O 1
ATOM 890 N N . GLY A 1 112 ? -16.104 3.356 7.646 1.00 83.19 112 GLY A N 1
ATOM 891 C CA . GLY A 1 112 ? -17.289 3.178 8.491 1.00 83.19 112 GLY A CA 1
ATOM 892 C C . GLY A 1 112 ? -17.065 2.260 9.701 1.00 83.19 112 GLY A C 1
ATOM 893 O O . GLY A 1 112 ? -17.558 2.568 10.785 1.00 83.19 112 GLY A O 1
ATOM 894 N N . ASP A 1 113 ? -16.259 1.202 9.563 1.00 85.56 113 ASP A N 1
ATOM 895 C CA . ASP A 1 113 ? -15.966 0.273 10.666 1.00 85.56 113 ASP A CA 1
ATOM 896 C C . ASP A 1 113 ? -15.082 0.929 11.743 1.00 85.56 113 ASP A C 1
ATOM 898 O O . ASP A 1 113 ? -15.278 0.701 12.938 1.00 85.56 113 ASP A O 1
ATOM 902 N N . VAL A 1 114 ? -14.165 1.820 11.341 1.00 89.69 114 VAL A N 1
ATOM 903 C CA . VAL A 1 114 ? -13.356 2.639 12.264 1.00 89.69 114 VAL A CA 1
ATOM 904 C C . VAL A 1 114 ? -14.247 3.603 13.047 1.00 89.69 114 VAL A C 1
ATOM 906 O O . VAL A 1 114 ? -14.117 3.727 14.266 1.00 89.69 114 VAL A O 1
ATOM 909 N N . ALA A 1 115 ? -15.172 4.278 12.358 1.00 91.44 115 ALA A N 1
ATOM 910 C CA . ALA A 1 115 ? -16.112 5.198 12.993 1.00 91.44 115 ALA A CA 1
ATOM 911 C C . ALA A 1 115 ? -17.041 4.465 13.975 1.00 91.44 115 ALA A C 1
ATOM 913 O O . ALA A 1 115 ? -17.243 4.933 15.097 1.00 91.44 115 ALA A O 1
ATOM 914 N N . ALA A 1 116 ? -17.548 3.290 13.589 1.00 88.94 116 ALA A N 1
ATOM 915 C CA . ALA A 1 116 ? -18.372 2.443 14.445 1.00 88.94 116 ALA A CA 1
ATOM 916 C C . ALA A 1 116 ? -17.609 1.972 15.693 1.00 88.94 116 ALA A C 1
ATOM 918 O O . ALA A 1 116 ? -18.149 2.041 16.798 1.00 88.94 116 ALA A O 1
ATOM 919 N N . PHE A 1 117 ? -16.345 1.559 15.540 1.00 91.31 117 PHE A N 1
ATOM 920 C CA . PHE A 1 117 ? -15.491 1.207 16.673 1.00 91.31 117 PHE A CA 1
ATOM 921 C C . PHE A 1 117 ? -15.318 2.386 17.639 1.00 91.31 117 PHE A C 1
ATOM 923 O O . PHE A 1 117 ? -15.548 2.235 18.837 1.00 91.31 117 PHE A O 1
ATOM 930 N N . LYS A 1 118 ? -14.980 3.576 17.127 1.00 91.38 118 LYS A N 1
ATOM 931 C CA . LYS A 1 118 ? -14.769 4.776 17.953 1.00 91.38 118 LYS A CA 1
ATOM 932 C C . LYS A 1 118 ? -16.029 5.225 18.686 1.00 91.38 118 LYS A C 1
ATOM 934 O O . LYS A 1 118 ? -15.946 5.615 19.846 1.00 91.38 118 LYS A O 1
ATOM 939 N N . ALA A 1 119 ? -17.189 5.137 18.040 1.00 92.12 119 ALA A N 1
ATOM 940 C CA . ALA A 1 119 ? -18.465 5.428 18.683 1.00 92.12 119 ALA A CA 1
ATOM 941 C C . ALA A 1 119 ? -18.777 4.427 19.809 1.00 92.12 119 ALA A C 1
ATOM 943 O O . ALA A 1 119 ? -19.194 4.837 20.892 1.00 92.12 11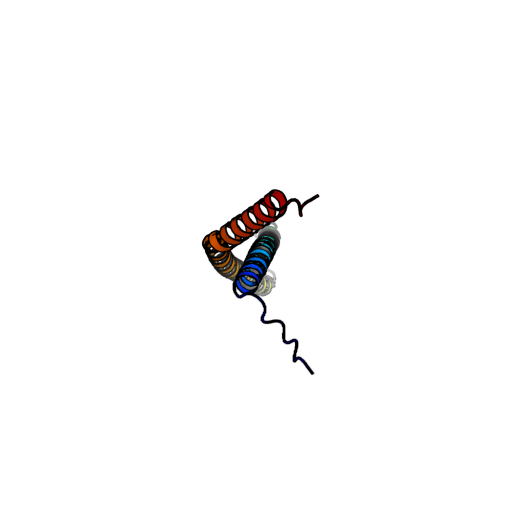9 ALA A O 1
ATOM 944 N N . ALA A 1 120 ? -18.541 3.129 19.581 1.00 89.81 120 ALA A N 1
ATOM 945 C CA . ALA A 1 120 ? -18.753 2.094 20.592 1.00 89.81 120 ALA A CA 1
ATOM 946 C C . ALA A 1 120 ? -17.782 2.232 21.780 1.00 89.81 120 ALA A C 1
ATOM 948 O O . ALA A 1 120 ? -18.202 2.111 22.929 1.00 89.81 120 ALA A O 1
ATOM 949 N N . GLU A 1 121 ? -16.511 2.543 21.513 1.00 91.12 121 GLU A N 1
ATOM 950 C CA . GLU A 1 121 ? -15.494 2.834 22.529 1.00 91.12 121 GLU A CA 1
ATOM 951 C C . GLU A 1 121 ? -15.877 4.059 23.375 1.00 91.12 121 GLU A C 1
ATOM 953 O O . GLU A 1 121 ? -15.884 3.978 24.602 1.00 91.12 121 GLU A O 1
ATOM 958 N N . ALA A 1 122 ? -16.267 5.168 22.738 1.00 92.25 122 ALA A N 1
ATOM 959 C CA . ALA A 1 122 ? -16.693 6.381 23.436 1.00 92.25 122 ALA A CA 1
ATOM 960 C C . ALA A 1 122 ? -17.946 6.143 24.295 1.00 92.25 122 ALA A C 1
ATOM 962 O O . ALA A 1 122 ? -18.014 6.590 25.438 1.00 92.25 122 ALA A O 1
ATOM 963 N N . HIS A 1 123 ? -18.925 5.400 23.772 1.00 90.19 123 HIS A N 1
ATOM 964 C CA . HIS A 1 123 ? -20.124 5.042 24.527 1.00 90.19 123 HIS A CA 1
ATOM 965 C C . HIS A 1 123 ? -19.804 4.161 25.745 1.00 90.19 123 HIS A C 1
ATOM 967 O O . HIS A 1 123 ? -20.361 4.372 26.825 1.00 90.19 123 HIS A O 1
ATOM 973 N N . LEU A 1 124 ? -18.879 3.207 25.600 1.00 88.00 124 LEU A N 1
ATOM 974 C CA . LEU A 1 124 ? -18.407 2.379 26.709 1.00 88.00 124 LEU A CA 1
ATOM 975 C C . LEU A 1 124 ? -17.705 3.229 27.777 1.00 88.00 124 LEU A C 1
ATOM 977 O O . LEU A 1 124 ? -18.017 3.093 28.956 1.00 88.00 124 LEU A O 1
ATOM 981 N N . GLN A 1 125 ? -16.808 4.134 27.377 1.00 89.31 125 GLN A N 1
ATOM 982 C CA . GLN A 1 125 ? -16.131 5.049 28.302 1.00 89.31 125 GLN A CA 1
ATOM 983 C C . GLN A 1 125 ? -17.124 5.934 29.062 1.00 89.31 125 GLN A C 1
ATOM 985 O O . GLN A 1 125 ? -17.014 6.053 30.279 1.00 89.31 125 GLN A O 1
ATOM 990 N N . GLN A 1 126 ? -18.128 6.481 28.371 1.00 89.69 126 GLN A N 1
ATOM 991 C CA . GLN A 1 126 ? -19.183 7.266 29.010 1.00 89.69 126 GLN A CA 1
ATOM 992 C C . GLN A 1 126 ? -19.968 6.432 30.028 1.00 89.69 126 GLN A C 1
ATOM 994 O O . GLN A 1 126 ? -20.169 6.870 31.152 1.00 89.69 126 GLN A O 1
ATOM 999 N N . THR A 1 127 ? -20.352 5.204 29.671 1.00 86.88 127 THR A N 1
ATOM 1000 C CA . THR A 1 127 ? -21.092 4.308 30.576 1.00 86.88 127 THR A CA 1
ATOM 1001 C C . THR A 1 127 ? -20.275 3.970 31.827 1.00 86.88 127 THR A C 1
ATOM 1003 O O . THR A 1 127 ? -20.806 3.947 32.935 1.00 86.88 127 THR A O 1
ATOM 1006 N N . LEU A 1 128 ? -18.968 3.735 31.670 1.00 89.31 128 LEU A N 1
ATOM 1007 C CA . LEU A 1 128 ? -18.064 3.493 32.797 1.00 89.31 128 LEU A CA 1
ATOM 1008 C C . LEU A 1 128 ? -17.930 4.728 33.699 1.00 89.31 128 LEU A C 1
ATOM 1010 O O . LEU A 1 128 ? -17.904 4.580 34.921 1.00 89.31 128 LEU A O 1
ATOM 1014 N N . ALA A 1 129 ? -17.880 5.926 33.116 1.00 89.88 129 ALA A N 1
ATOM 1015 C CA . ALA A 1 129 ? -17.867 7.183 33.859 1.00 89.88 129 ALA A CA 1
ATOM 1016 C C . ALA A 1 129 ? -19.177 7.411 34.625 1.00 89.88 129 ALA A C 1
ATOM 1018 O O . ALA A 1 129 ? -19.143 7.735 35.811 1.00 89.88 129 ALA A O 1
ATOM 1019 N N . ASP A 1 130 ? -20.323 7.158 33.987 1.00 88.88 130 ASP A N 1
ATOM 1020 C CA . ASP A 1 130 ? -21.652 7.284 34.596 1.00 88.88 130 ASP A CA 1
ATOM 1021 C C . ASP A 1 130 ? -21.835 6.322 35.784 1.00 88.88 130 ASP A C 1
ATOM 1023 O O . ASP A 1 130 ? -22.552 6.624 36.738 1.00 88.88 130 ASP A O 1
ATOM 1027 N N . TRP A 1 131 ? -21.163 5.166 35.758 1.00 89.75 131 TRP A N 1
ATOM 1028 C CA . TRP A 1 131 ? -21.141 4.204 36.866 1.00 89.75 131 TRP A CA 1
ATOM 1029 C C . TRP A 1 131 ? -20.093 4.524 37.943 1.00 89.75 131 TRP A C 1
ATOM 1031 O O . TRP A 1 131 ? -19.992 3.791 38.926 1.00 89.75 131 TRP A O 1
ATOM 1041 N N . GLY A 1 132 ? -19.309 5.596 37.782 1.00 87.31 132 GLY A N 1
ATOM 1042 C CA . GLY A 1 132 ? -18.223 5.960 38.698 1.00 87.31 132 GLY A CA 1
ATOM 1043 C C . GLY A 1 132 ? -17.048 4.977 38.680 1.00 87.31 132 GLY A C 1
ATOM 1044 O O . GLY A 1 132 ? -16.279 4.916 39.637 1.00 87.31 132 GLY A O 1
ATOM 1045 N N . LEU A 1 133 ? -16.928 4.178 37.615 1.00 79.25 133 LEU A N 1
ATOM 1046 C CA . LEU A 1 133 ? -15.894 3.156 37.437 1.00 79.25 133 LEU A CA 1
ATOM 1047 C C . LEU A 1 133 ? -14.729 3.633 36.560 1.00 79.25 133 LEU A C 1
ATOM 1049 O O . LEU A 1 133 ? -13.725 2.928 36.465 1.00 79.25 133 LEU A O 1
ATOM 1053 N N . SER A 1 134 ? -14.838 4.804 35.925 1.00 71.00 134 SER A N 1
ATOM 1054 C CA . SER A 1 134 ? -13.703 5.457 35.266 1.00 71.00 134 SER A CA 1
ATOM 1055 C C . SER A 1 134 ? -13.082 6.511 36.185 1.00 71.00 134 SER A C 1
ATOM 1057 O O . SER A 1 134 ? -13.795 7.388 36.674 1.00 71.00 134 SER A O 1
ATOM 1059 N N . SER A 1 135 ? -11.768 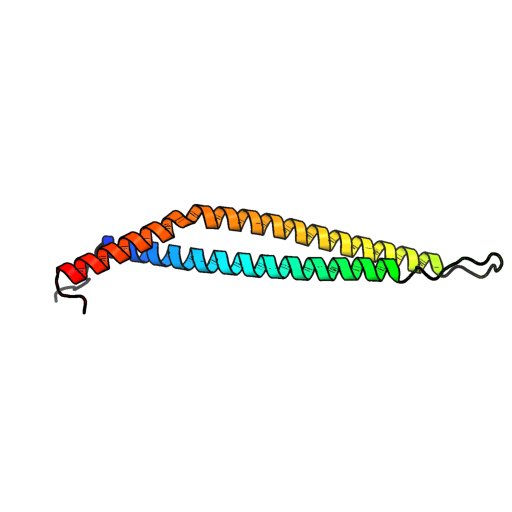6.424 36.400 1.00 61.34 135 SER A N 1
ATOM 1060 C CA . SER A 1 135 ? -10.951 7.403 37.136 1.00 61.34 135 SER A CA 1
ATOM 1061 C C . SER A 1 135 ? -10.608 8.634 36.310 1.00 61.34 135 SER A C 1
ATOM 1063 O O . SER A 1 135 ? -10.235 8.414 35.133 1.00 61.34 135 SER A O 1
#

pLDDT: mean 82.17, std 17.15, range [35.69, 96.94]

Radius of gyration: 29.89 Å; chains: 1; bounding box: 58×43×84 Å

Sequence (135 aa):
MIDNSADVPQTLIKLEQLRIRSELHFAARRALSDRRRQLRDQRKEIEQQIHTEAESFSGRQVTLGQDRSAPGKGLDVHREKRLAELCRHLAAIDAVDAVVSDAQEETERTTGDVAAFKAAEAHLQQTLADWGLSS

Secondary structure (DSSP, 8-state):
---------HHHHHHHHHHHHHHHHHHHHHHHHHHHHHHHHHHHHHHHHHHHHHHTT------S-------HHHHHHHHHHHHHHHHHHHHHHHHHHHHHHHHHHHHHHTHHHHHHHHHHHHHHHHHHHHTT---